Protein AF-A0A854BIT1-F1 (afdb_monomer_lite)

Sequence (68 aa):
LNYYARYHKSAMKKVCRYINLTLIAWARKKYKTLRYRKTKACQLMERLSKEKPELFAHWKAGPGSAFA

pLDDT: mean 83.98, std 10.95, range [55.0, 94.56]

Structure (mmCIF, N/CA/C/O backbone):
data_AF-A0A854BIT1-F1
#
_entry.id   AF-A0A854BIT1-F1
#
loop_
_atom_site.group_PDB
_atom_site.id
_atom_site.type_symbol
_atom_site.label_atom_id
_atom_site.label_alt_id
_atom_site.label_comp_id
_atom_site.label_asym_id
_atom_site.label_entity_id
_atom_site.label_seq_id
_atom_site.pdbx_PDB_ins_code
_atom_site.Cartn_x
_atom_site.Cartn_y
_atom_site.Cartn_z
_atom_site.occupancy
_atom_site.B_iso_or_equiv
_atom_site.auth_seq_id
_atom_site.auth_comp_id
_atom_site.auth_asym_id
_atom_site.auth_atom_id
_atom_site.pdbx_PDB_model_num
ATOM 1 N N . LEU A 1 1 ? 4.647 -1.718 -17.874 1.00 58.06 1 LEU A N 1
ATOM 2 C CA . LEU A 1 1 ? 5.763 -1.357 -16.958 1.00 58.06 1 LEU A CA 1
ATOM 3 C C . LEU A 1 1 ? 7.160 -1.488 -17.588 1.00 58.06 1 LEU A C 1
ATOM 5 O O . LEU A 1 1 ? 8.057 -0.786 -17.142 1.00 58.06 1 LEU A O 1
ATOM 9 N N . ASN A 1 2 ? 7.367 -2.325 -18.615 1.00 65.56 2 ASN A N 1
ATOM 10 C CA . ASN A 1 2 ? 8.712 -2.754 -19.038 1.00 65.56 2 ASN A CA 1
ATOM 11 C C . ASN A 1 2 ? 9.596 -1.690 -19.713 1.00 65.56 2 ASN A C 1
ATOM 13 O O . ASN A 1 2 ? 10.798 -1.697 -19.472 1.00 65.56 2 ASN A O 1
ATOM 17 N N . TYR A 1 3 ? 9.037 -0.760 -20.495 1.00 73.81 3 TYR A N 1
ATOM 18 C CA . TYR A 1 3 ? 9.839 0.267 -21.179 1.00 73.81 3 TYR A CA 1
ATOM 19 C C . TYR A 1 3 ? 10.520 1.222 -20.179 1.00 73.81 3 TYR A C 1
ATOM 21 O O . TYR A 1 3 ? 11.740 1.345 -20.163 1.00 73.81 3 TYR A O 1
ATOM 29 N N . TYR 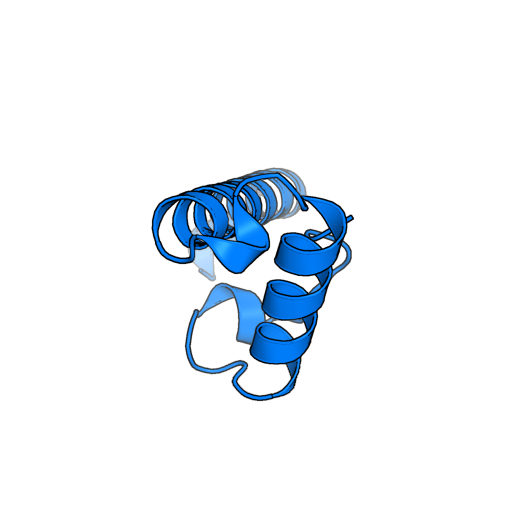A 1 4 ? 9.756 1.798 -19.245 1.00 68.88 4 TYR A N 1
ATOM 30 C CA . TYR A 1 4 ? 10.282 2.745 -18.250 1.00 68.88 4 TYR A CA 1
ATOM 31 C C . TYR A 1 4 ? 10.966 2.080 -17.045 1.00 68.88 4 TYR A C 1
ATOM 33 O O . TYR A 1 4 ? 11.926 2.628 -16.501 1.00 68.88 4 TYR A O 1
ATOM 41 N N . ALA A 1 5 ? 10.526 0.885 -16.626 1.00 68.44 5 ALA A N 1
ATOM 42 C CA . ALA A 1 5 ? 11.160 0.174 -15.511 1.00 68.44 5 ALA A CA 1
ATOM 43 C C . ALA A 1 5 ? 12.582 -0.301 -15.843 1.00 68.44 5 ALA A C 1
ATOM 45 O O . ALA A 1 5 ? 13.387 -0.452 -14.926 1.00 68.44 5 ALA A O 1
ATOM 46 N N . ARG A 1 6 ? 12.906 -0.532 -17.125 1.00 74.12 6 ARG A N 1
ATOM 47 C CA . ARG A 1 6 ? 14.233 -1.004 -17.549 1.00 74.12 6 ARG A CA 1
ATOM 48 C C . ARG A 1 6 ? 15.326 0.037 -17.296 1.00 74.12 6 ARG A C 1
ATOM 50 O O . ARG A 1 6 ? 16.384 -0.329 -16.795 1.00 74.12 6 ARG A O 1
ATOM 57 N N . TYR A 1 7 ? 15.042 1.306 -17.581 1.00 76.88 7 TYR A N 1
ATOM 58 C CA . TYR A 1 7 ? 16.019 2.398 -17.497 1.00 76.88 7 TYR A CA 1
ATOM 59 C C . TYR A 1 7 ? 15.949 3.178 -16.176 1.00 76.88 7 TYR A C 1
ATOM 61 O O . TYR A 1 7 ? 16.964 3.680 -15.705 1.00 76.88 7 TYR A O 1
ATOM 69 N N . HIS A 1 8 ? 14.783 3.222 -15.517 1.00 80.38 8 HIS A N 1
ATOM 70 C CA . HIS A 1 8 ? 14.580 4.023 -14.303 1.00 80.38 8 HIS A CA 1
ATOM 71 C C . HIS A 1 8 ? 14.003 3.214 -13.134 1.00 80.38 8 HIS A C 1
ATOM 73 O O . HIS A 1 8 ? 12.997 3.588 -12.525 1.00 80.38 8 HIS A O 1
ATOM 79 N N . LYS A 1 9 ? 14.662 2.106 -12.767 1.00 76.75 9 LYS A N 1
ATOM 80 C CA . LYS A 1 9 ? 14.244 1.244 -11.640 1.00 76.75 9 LYS A CA 1
ATOM 81 C C . LYS A 1 9 ? 14.047 2.018 -10.329 1.00 76.75 9 LYS A C 1
ATOM 83 O O . LYS A 1 9 ? 13.087 1.764 -9.604 1.00 76.75 9 LYS A O 1
ATOM 88 N N . SER A 1 10 ? 14.930 2.969 -10.019 1.00 80.94 10 SER A N 1
ATOM 89 C CA . SER A 1 10 ? 14.855 3.784 -8.797 1.00 80.94 10 SER A CA 1
ATOM 90 C C . SER A 1 10 ? 13.650 4.732 -8.795 1.00 80.94 10 SER A C 1
ATOM 92 O O . SER A 1 10 ? 12.955 4.834 -7.784 1.00 80.94 10 SER A O 1
ATOM 94 N N . ALA A 1 11 ? 13.351 5.378 -9.924 1.00 84.19 11 ALA A N 1
ATOM 95 C CA . ALA A 1 11 ? 12.170 6.228 -10.065 1.00 84.19 11 ALA A CA 1
ATOM 96 C C . ALA A 1 11 ? 10.879 5.401 -10.024 1.00 84.19 11 ALA A C 1
ATOM 98 O O . ALA A 1 11 ? 9.927 5.782 -9.347 1.00 84.19 11 ALA A O 1
ATOM 99 N N . MET A 1 12 ? 10.873 4.221 -10.654 1.00 84.06 12 MET A N 1
ATOM 100 C CA . MET A 1 12 ? 9.722 3.318 -10.630 1.00 84.06 12 MET A CA 1
ATOM 101 C C . MET A 1 12 ? 9.373 2.884 -9.199 1.00 84.06 12 MET A C 1
ATOM 103 O O . MET A 1 12 ? 8.205 2.899 -8.821 1.00 84.06 12 MET A O 1
ATOM 107 N N . LYS A 1 13 ? 10.375 2.599 -8.353 1.00 82.06 13 LYS A N 1
ATOM 108 C CA . LYS A 1 13 ? 10.146 2.332 -6.920 1.00 82.06 13 LYS A CA 1
ATOM 109 C C . LYS A 1 13 ? 9.454 3.504 -6.211 1.00 82.06 13 LYS A C 1
ATOM 111 O O . LYS A 1 13 ? 8.547 3.270 -5.415 1.00 82.06 13 LYS A O 1
ATOM 116 N N . LYS A 1 14 ? 9.838 4.754 -6.508 1.00 85.25 14 LYS A N 1
ATOM 117 C CA . LYS A 1 14 ? 9.196 5.954 -5.932 1.00 85.25 14 LYS A CA 1
ATOM 118 C C . LYS A 1 14 ? 7.731 6.068 -6.358 1.00 85.25 14 LYS A C 1
ATOM 120 O O . LYS A 1 14 ? 6.880 6.320 -5.510 1.00 85.25 14 LYS A O 1
ATOM 125 N N . VAL A 1 15 ? 7.435 5.822 -7.635 1.00 87.88 15 VAL A N 1
ATOM 126 C CA . VAL A 1 15 ? 6.060 5.838 -8.164 1.00 87.88 15 VAL A CA 1
ATOM 127 C C . VAL A 1 15 ? 5.208 4.756 -7.499 1.00 87.88 15 VAL A C 1
ATOM 129 O O . VAL A 1 15 ? 4.140 5.060 -6.974 1.00 87.88 15 VAL A O 1
ATOM 132 N N . CYS A 1 16 ? 5.699 3.515 -7.425 1.00 86.06 16 CYS A N 1
ATOM 133 C CA . CYS A 1 16 ? 4.989 2.428 -6.745 1.00 86.06 16 CYS A CA 1
ATOM 134 C C . CYS A 1 16 ? 4.733 2.746 -5.263 1.00 86.06 16 CYS A C 1
ATOM 136 O O . CYS A 1 16 ? 3.638 2.495 -4.758 1.00 86.06 16 CYS A O 1
ATOM 138 N N . ARG A 1 17 ? 5.710 3.347 -4.566 1.00 87.19 17 ARG A N 1
ATOM 139 C CA . ARG A 1 17 ? 5.534 3.796 -3.177 1.00 87.19 17 ARG A CA 1
ATOM 140 C C . ARG A 1 17 ? 4.451 4.866 -3.065 1.00 87.19 17 ARG A C 1
ATOM 142 O O . ARG A 1 17 ? 3.604 4.774 -2.184 1.00 87.19 17 ARG A O 1
ATOM 149 N N . TYR A 1 18 ? 4.449 5.850 -3.960 1.00 90.25 18 TYR A N 1
ATOM 150 C CA . TYR A 1 18 ? 3.432 6.899 -3.980 1.00 90.25 18 TYR A CA 1
ATOM 151 C C . TYR A 1 18 ? 2.024 6.327 -4.189 1.00 90.25 18 TYR A C 1
ATOM 153 O O . TYR A 1 18 ? 1.105 6.6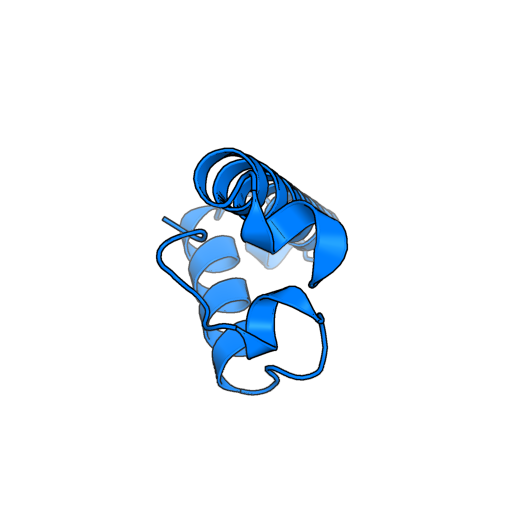68 -3.446 1.00 90.25 18 TYR A O 1
ATOM 161 N N . ILE A 1 19 ? 1.863 5.391 -5.130 1.00 90.50 19 ILE A N 1
ATOM 162 C CA . ILE A 1 19 ? 0.590 4.691 -5.353 1.00 90.50 19 ILE A CA 1
ATOM 163 C C . ILE A 1 19 ? 0.146 3.969 -4.073 1.00 90.50 19 ILE A C 1
ATOM 165 O O . ILE A 1 19 ? -0.997 4.123 -3.646 1.00 90.50 19 ILE A O 1
ATOM 169 N N . ASN A 1 20 ? 1.048 3.242 -3.408 1.00 90.88 20 ASN A N 1
ATOM 170 C CA . ASN A 1 20 ? 0.733 2.540 -2.161 1.00 90.88 20 ASN A CA 1
ATOM 171 C C . ASN A 1 20 ? 0.317 3.493 -1.027 1.00 90.88 20 ASN A C 1
ATOM 173 O O . ASN A 1 20 ? -0.645 3.213 -0.312 1.00 90.88 20 ASN A O 1
ATOM 177 N N . LEU A 1 21 ? 0.977 4.645 -0.887 1.00 91.12 21 LEU A N 1
ATOM 178 C CA . LEU A 1 21 ? 0.589 5.675 0.083 1.00 91.12 21 LEU A CA 1
ATOM 179 C C . LEU A 1 21 ? -0.796 6.258 -0.220 1.00 91.12 21 LEU A C 1
ATOM 181 O O . LEU A 1 21 ? -1.595 6.455 0.699 1.00 91.12 21 LEU A O 1
ATOM 185 N N . THR A 1 22 ? -1.113 6.475 -1.497 1.00 93.38 22 THR A N 1
ATOM 186 C CA . THR A 1 22 ? -2.438 6.931 -1.934 1.00 93.38 22 THR A CA 1
ATOM 187 C C . THR A 1 22 ? -3.517 5.895 -1.614 1.00 93.38 22 THR A C 1
ATOM 189 O O . THR A 1 22 ? -4.580 6.259 -1.112 1.00 93.38 22 THR A O 1
ATOM 192 N N . LEU A 1 23 ? -3.238 4.598 -1.794 1.00 92.19 23 LEU A N 1
ATOM 193 C CA . LEU A 1 23 ? -4.151 3.517 -1.399 1.00 92.19 23 LEU A CA 1
ATOM 194 C C . LEU A 1 23 ? -4.382 3.478 0.116 1.00 92.19 23 LEU A C 1
ATOM 196 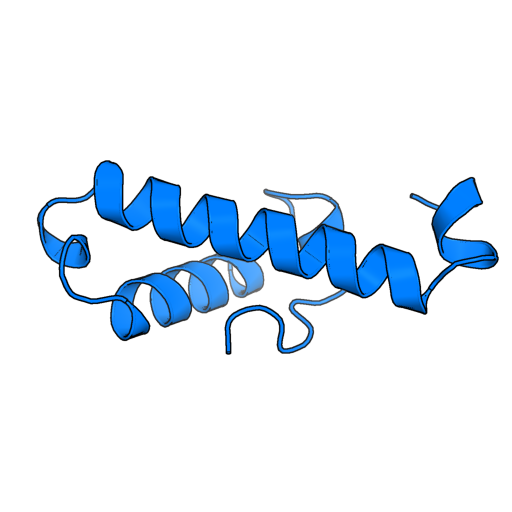O O . LEU A 1 23 ? -5.519 3.324 0.564 1.00 92.19 23 LEU A O 1
ATOM 200 N N . ILE A 1 24 ? -3.333 3.683 0.916 1.00 92.00 24 ILE A N 1
ATOM 201 C CA . ILE A 1 24 ? -3.452 3.789 2.376 1.00 92.00 24 ILE A CA 1
ATOM 202 C C . ILE A 1 24 ? -4.330 4.990 2.758 1.00 92.00 24 ILE A C 1
ATOM 204 O O . ILE A 1 24 ? -5.235 4.854 3.584 1.00 92.00 24 ILE A O 1
ATOM 208 N N . ALA A 1 25 ? -4.105 6.162 2.159 1.00 93.38 25 ALA A N 1
ATOM 209 C CA . ALA A 1 25 ? -4.921 7.351 2.405 1.00 93.38 25 ALA A CA 1
ATOM 210 C C . ALA A 1 25 ? -6.390 7.124 2.010 1.00 93.38 25 ALA A C 1
ATOM 212 O O . ALA A 1 25 ? -7.299 7.452 2.778 1.00 93.38 25 ALA A O 1
ATOM 213 N N . TRP A 1 26 ? -6.621 6.487 0.862 1.00 94.56 26 TRP A N 1
ATOM 214 C CA . TRP A 1 26 ? -7.950 6.102 0.400 1.00 94.56 26 TRP A CA 1
ATOM 215 C C . TRP A 1 26 ? -8.641 5.142 1.374 1.00 94.56 26 TRP A C 1
ATOM 217 O O . TRP A 1 26 ? -9.783 5.389 1.759 1.00 94.56 26 TRP A O 1
ATOM 227 N N . ALA A 1 27 ? -7.955 4.106 1.862 1.00 93.12 27 ALA A N 1
ATOM 228 C CA . ALA A 1 27 ? -8.529 3.174 2.832 1.00 93.12 27 ALA A CA 1
ATOM 229 C C . ALA A 1 27 ? -8.888 3.854 4.154 1.00 93.12 27 ALA A C 1
ATOM 231 O O . ALA A 1 27 ? -9.947 3.587 4.718 1.00 93.12 27 ALA A O 1
ATOM 232 N N . ARG A 1 28 ? -8.054 4.783 4.628 1.00 94.00 28 ARG A N 1
ATOM 233 C CA . ARG A 1 28 ? -8.359 5.580 5.825 1.00 94.00 28 ARG A CA 1
ATOM 234 C C . ARG A 1 28 ? -9.572 6.491 5.630 1.00 94.00 28 ARG A C 1
ATOM 236 O O . ARG A 1 28 ? -10.295 6.733 6.593 1.00 94.00 28 ARG A O 1
ATOM 243 N N . LYS A 1 29 ? -9.805 6.994 4.412 1.00 94.25 29 LYS A N 1
ATOM 244 C CA . LYS A 1 29 ? -10.988 7.804 4.078 1.00 94.25 29 LYS A CA 1
ATOM 245 C C . LYS A 1 29 ? -12.245 6.944 3.921 1.00 94.25 29 LYS A C 1
ATOM 247 O O . LYS A 1 29 ? -13.314 7.354 4.357 1.00 94.25 29 LYS A O 1
ATOM 252 N N . LYS A 1 30 ? -12.113 5.754 3.329 1.00 94.06 30 LYS A N 1
ATOM 253 C CA . LYS A 1 30 ? -13.220 4.826 3.063 1.00 94.06 30 LYS A CA 1
ATOM 254 C C . LYS A 1 30 ? -13.715 4.118 4.325 1.00 94.06 30 LYS A C 1
ATOM 256 O O . LYS A 1 30 ? -14.919 4.001 4.527 1.00 94.06 30 LYS A O 1
ATOM 261 N N . TYR A 1 31 ? -12.804 3.655 5.181 1.00 93.75 31 TYR A N 1
ATOM 262 C CA . TYR A 1 31 ? -13.141 2.858 6.360 1.00 93.75 31 TYR A CA 1
ATOM 263 C C . TYR A 1 31 ? -12.987 3.676 7.646 1.00 93.75 31 TYR A C 1
ATOM 265 O O . TYR A 1 31 ? -11.873 3.992 8.070 1.00 93.75 31 TYR A O 1
ATOM 273 N N . LYS A 1 32 ? -14.110 3.959 8.325 1.00 90.94 32 LYS A N 1
ATOM 274 C CA . LYS A 1 32 ? -14.134 4.726 9.589 1.00 90.94 32 LYS A CA 1
ATOM 275 C C . LYS A 1 32 ? -13.212 4.126 10.663 1.00 90.94 32 LYS A C 1
ATOM 277 O O . LYS A 1 32 ? -12.548 4.864 11.384 1.00 90.94 32 LYS A O 1
ATOM 282 N N . THR A 1 33 ? -13.103 2.798 10.713 1.00 92.56 33 THR A N 1
ATOM 283 C CA . THR A 1 33 ? -12.241 2.046 11.644 1.00 92.56 33 THR A CA 1
ATOM 284 C C . THR A 1 33 ? -10.740 2.269 11.426 1.00 92.56 33 THR A C 1
ATOM 286 O O . THR A 1 33 ? -9.948 2.066 12.350 1.00 92.56 33 THR A O 1
ATOM 289 N N . LEU A 1 34 ? -10.336 2.693 10.223 1.00 91.75 34 LEU A N 1
ATOM 290 C CA . LEU A 1 34 ? -8.940 2.916 9.838 1.00 91.75 34 LEU A CA 1
ATOM 291 C C . LEU A 1 34 ? -8.547 4.396 9.829 1.00 91.75 34 LEU A C 1
ATOM 293 O O . LEU A 1 34 ? -7.356 4.698 9.775 1.00 91.75 34 LEU A O 1
ATOM 297 N N . ARG A 1 35 ? -9.508 5.324 9.931 1.00 91.62 35 ARG A N 1
ATOM 298 C CA . ARG A 1 35 ? -9.300 6.778 9.793 1.00 91.62 35 ARG A CA 1
ATOM 299 C C . ARG A 1 35 ? -8.092 7.301 10.576 1.00 91.62 35 ARG A C 1
ATOM 301 O O . ARG A 1 35 ? -7.230 7.980 10.011 1.00 91.62 35 ARG A O 1
ATOM 308 N N . TYR A 1 36 ? -7.979 6.918 11.845 1.00 92.44 36 TYR A N 1
ATOM 309 C CA . TYR A 1 36 ? -6.906 7.356 12.748 1.00 92.44 36 TYR A CA 1
ATOM 310 C C . TYR A 1 36 ? -5.769 6.335 12.899 1.00 92.44 36 TYR A C 1
ATOM 312 O O . TYR A 1 36 ? -4.788 6.594 13.584 1.00 92.44 36 TYR A O 1
ATOM 320 N N . ARG A 1 37 ? -5.865 5.168 12.251 1.00 92.12 37 ARG A N 1
ATOM 321 C CA . ARG A 1 37 ? -4.955 4.033 12.462 1.00 92.12 37 ARG A CA 1
ATOM 322 C C . ARG A 1 37 ? -4.092 3.783 11.226 1.00 92.12 37 ARG A C 1
ATOM 324 O O . ARG A 1 37 ? -4.296 2.801 10.515 1.00 92.12 37 ARG A O 1
ATOM 331 N N . LYS A 1 38 ? -3.110 4.664 10.984 1.00 89.19 38 LYS A N 1
ATOM 332 C CA . LYS A 1 38 ? -2.186 4.567 9.832 1.00 89.19 38 LYS A CA 1
ATOM 333 C C . LYS A 1 38 ? -1.512 3.194 9.761 1.00 89.19 38 LYS A C 1
ATOM 335 O O . LYS A 1 38 ? -1.576 2.558 8.718 1.00 89.19 38 LYS A O 1
ATOM 340 N N . THR A 1 39 ? -0.965 2.707 10.873 1.00 91.19 39 THR A N 1
ATOM 341 C CA . THR A 1 39 ? -0.279 1.407 10.930 1.00 91.19 39 THR A CA 1
ATOM 342 C C . THR A 1 39 ? -1.201 0.249 10.550 1.00 91.19 39 THR A C 1
ATOM 344 O O . THR A 1 39 ? -0.817 -0.589 9.743 1.00 91.19 39 THR A O 1
ATOM 347 N N . LYS A 1 40 ? -2.452 0.233 11.039 1.00 91.50 40 LYS A N 1
ATOM 348 C CA . LYS A 1 40 ? -3.424 -0.804 10.649 1.00 91.50 40 LYS A CA 1
ATOM 349 C C . LYS A 1 40 ? -3.815 -0.709 9.175 1.00 91.50 40 LYS A C 1
ATOM 351 O O . LYS A 1 40 ? -4.018 -1.735 8.541 1.00 91.50 40 LYS A O 1
ATOM 356 N N . ALA A 1 41 ? -3.912 0.500 8.622 1.00 92.38 41 ALA A N 1
ATOM 357 C CA . ALA A 1 41 ? -4.171 0.685 7.197 1.00 92.38 41 ALA A CA 1
ATOM 358 C C . ALA A 1 41 ? -2.995 0.188 6.333 1.00 92.38 41 ALA A C 1
ATOM 360 O O . ALA A 1 41 ? -3.233 -0.462 5.318 1.00 92.38 41 ALA A O 1
ATOM 361 N N . CYS A 1 42 ? -1.749 0.425 6.760 1.00 91.25 42 CYS A N 1
ATOM 362 C CA . CYS A 1 42 ? -0.558 -0.144 6.123 1.00 91.25 42 CYS A CA 1
ATOM 363 C C . CYS A 1 42 ? -0.568 -1.678 6.175 1.00 91.25 42 CYS A C 1
ATOM 365 O O . CYS A 1 42 ? -0.458 -2.312 5.133 1.00 91.25 42 CYS A O 1
ATOM 367 N N . GLN A 1 43 ? -0.778 -2.268 7.357 1.00 91.00 43 GLN A N 1
ATOM 368 C CA . GLN A 1 43 ? -0.839 -3.725 7.541 1.00 91.00 43 GLN A CA 1
ATOM 369 C C . GLN A 1 43 ? -1.952 -4.370 6.707 1.00 91.00 43 GLN A C 1
ATOM 371 O O . GLN A 1 43 ? -1.749 -5.427 6.116 1.00 91.00 43 GLN A O 1
ATOM 376 N N . LEU A 1 44 ? -3.121 -3.726 6.624 1.00 90.69 44 LEU A N 1
ATOM 377 C CA . LEU A 1 44 ? -4.215 -4.193 5.777 1.00 90.69 44 LEU A CA 1
ATOM 378 C C . LEU A 1 44 ? -3.813 -4.188 4.298 1.00 90.69 44 LEU A C 1
ATOM 380 O O . LEU A 1 44 ? -4.050 -5.171 3.606 1.00 90.69 44 LEU A O 1
ATOM 384 N N . MET A 1 45 ? -3.205 -3.101 3.817 1.00 91.12 45 MET A N 1
ATOM 385 C CA . MET A 1 45 ? -2.753 -3.008 2.425 1.00 91.12 45 MET A CA 1
ATOM 386 C C . MET A 1 45 ? -1.653 -4.018 2.109 1.00 91.12 45 MET A C 1
ATOM 388 O O . MET A 1 45 ? -1.693 -4.651 1.058 1.00 91.12 45 MET A O 1
ATOM 392 N N . GLU A 1 46 ? -0.721 -4.231 3.035 1.00 89.69 46 GLU A N 1
ATOM 393 C CA . GLU A 1 46 ? 0.318 -5.244 2.890 1.00 89.69 46 GLU A CA 1
ATOM 394 C C . GLU A 1 46 ? -0.288 -6.653 2.817 1.00 89.69 46 GLU A C 1
ATOM 396 O O . GLU A 1 46 ? 0.045 -7.427 1.919 1.00 89.69 46 GLU A O 1
ATOM 401 N N . ARG A 1 47 ? -1.241 -6.970 3.701 1.00 90.56 47 ARG A N 1
ATOM 402 C CA . ARG A 1 47 ? -1.964 -8.245 3.680 1.00 90.56 47 ARG A CA 1
ATOM 403 C C . ARG A 1 47 ? -2.714 -8.448 2.362 1.00 90.56 47 ARG A C 1
ATOM 405 O O . ARG A 1 47 ? -2.553 -9.489 1.734 1.00 90.56 47 ARG A O 1
ATOM 412 N N . LEU A 1 48 ? -3.458 -7.443 1.901 1.00 90.44 48 LEU A N 1
ATOM 413 C CA . LEU A 1 48 ? -4.178 -7.496 0.623 1.00 90.44 48 LEU A CA 1
ATOM 414 C C . LEU A 1 48 ? -3.233 -7.667 -0.569 1.00 90.44 48 LEU A C 1
ATOM 416 O O . LEU A 1 48 ? -3.559 -8.400 -1.497 1.00 90.44 48 LEU A O 1
ATOM 420 N N . SER A 1 49 ? -2.056 -7.039 -0.531 1.00 89.50 49 SER A N 1
ATOM 421 C CA . SER A 1 49 ? -1.061 -7.185 -1.595 1.00 89.50 49 SER A CA 1
ATOM 422 C C . SER A 1 49 ? -0.486 -8.600 -1.693 1.00 89.50 49 SER A C 1
ATOM 424 O O . SER A 1 49 ? -0.138 -9.037 -2.787 1.00 89.50 49 SER A O 1
ATOM 426 N N . LYS A 1 50 ? -0.425 -9.323 -0.566 1.00 88.12 50 LYS A N 1
ATOM 427 C CA . LYS A 1 50 ? 0.017 -10.722 -0.489 1.00 88.12 50 LYS A CA 1
ATOM 428 C C . LYS A 1 50 ? -1.097 -11.697 -0.878 1.00 88.12 50 LYS A C 1
ATOM 430 O O . LYS A 1 50 ? -0.837 -12.641 -1.610 1.00 88.12 50 LYS A O 1
ATOM 435 N N . GLU A 1 51 ? -2.325 -11.465 -0.414 1.00 91.50 51 GLU A N 1
ATOM 436 C CA . GLU A 1 51 ? -3.476 -12.340 -0.695 1.00 91.50 51 GLU A CA 1
ATOM 437 C C . GLU A 1 51 ? -3.992 -12.195 -2.133 1.00 91.50 51 GLU A C 1
ATOM 439 O O . GLU A 1 51 ? -4.453 -13.164 -2.731 1.00 91.50 51 GLU A O 1
ATOM 444 N N . LYS A 1 52 ? -3.945 -10.981 -2.692 1.00 90.25 52 LYS A N 1
ATOM 445 C CA . LYS A 1 52 ? -4.487 -10.660 -4.018 1.00 90.25 52 LYS A CA 1
ATOM 446 C C . LYS A 1 52 ? -3.498 -9.804 -4.817 1.00 90.25 52 LYS A C 1
ATOM 448 O O . LYS A 1 52 ? -3.782 -8.636 -5.104 1.00 90.25 52 LYS A O 1
ATOM 453 N N . PRO A 1 53 ? -2.349 -10.375 -5.219 1.00 87.25 53 PRO A N 1
ATOM 454 C CA . PRO A 1 53 ? -1.319 -9.646 -5.960 1.00 87.25 53 PRO A CA 1
ATOM 455 C C . PRO A 1 53 ? -1.793 -9.157 -7.338 1.00 87.25 53 PRO A C 1
ATOM 457 O O . PRO A 1 53 ? -1.171 -8.273 -7.919 1.00 87.25 53 PRO A O 1
ATOM 460 N N . GLU A 1 54 ? -2.899 -9.696 -7.861 1.00 87.50 54 GLU A N 1
ATOM 461 C CA . GLU A 1 54 ? -3.444 -9.334 -9.175 1.00 87.50 54 GLU A CA 1
ATOM 462 C C . GLU A 1 54 ? -4.309 -8.064 -9.172 1.00 87.50 54 GLU A C 1
ATOM 464 O O . GLU A 1 54 ? -4.605 -7.532 -10.237 1.00 87.50 54 GLU A O 1
ATOM 469 N N . LEU A 1 55 ? -4.674 -7.529 -7.998 1.00 88.44 55 LEU A N 1
ATOM 470 C CA . LEU A 1 55 ? -5.461 -6.289 -7.900 1.00 88.44 55 LEU A CA 1
ATOM 471 C C . LEU A 1 55 ? -4.742 -5.081 -8.507 1.00 88.44 55 LEU A C 1
ATOM 473 O O . LEU A 1 55 ? -5.387 -4.187 -9.049 1.00 88.44 55 LEU A O 1
ATOM 477 N N . PHE A 1 56 ? -3.412 -5.043 -8.406 1.00 86.25 56 PHE A N 1
ATOM 478 C CA . PHE A 1 56 ? -2.607 -3.976 -8.981 1.00 86.25 56 PHE A CA 1
ATOM 479 C C . PHE A 1 56 ? -1.367 -4.542 -9.663 1.00 86.25 56 PHE A C 1
ATOM 481 O O . PHE A 1 56 ? -0.625 -5.339 -9.092 1.00 86.25 56 PHE A O 1
ATOM 488 N N . ALA A 1 57 ? -1.084 -4.055 -10.872 1.00 85.06 57 ALA A N 1
ATOM 489 C CA . ALA A 1 57 ? 0.033 -4.537 -11.681 1.00 85.06 57 ALA A CA 1
ATOM 490 C C . ALA A 1 57 ? 1.400 -4.429 -10.973 1.00 85.06 57 ALA A C 1
ATOM 492 O O . ALA A 1 57 ? 2.283 -5.250 -11.214 1.00 85.06 57 ALA A O 1
ATOM 493 N N . HIS A 1 58 ? 1.591 -3.442 -10.088 1.00 83.69 58 HIS A N 1
ATOM 494 C CA . HIS A 1 58 ? 2.839 -3.277 -9.336 1.00 83.69 58 HIS A CA 1
ATOM 495 C C . HIS A 1 58 ? 2.954 -4.188 -8.109 1.00 83.69 58 HIS A C 1
ATOM 497 O O . HIS A 1 58 ? 4.063 -4.364 -7.615 1.00 83.69 58 HIS A O 1
ATOM 503 N N . TRP A 1 59 ? 1.864 -4.794 -7.630 1.00 87.19 59 TRP A N 1
ATOM 504 C CA . TRP A 1 59 ? 1.907 -5.776 -6.537 1.00 87.19 59 TRP A CA 1
ATOM 505 C C . TRP A 1 59 ? 2.406 -7.142 -7.010 1.00 87.19 59 TRP A C 1
ATOM 507 O O . TRP A 1 59 ? 3.113 -7.822 -6.269 1.00 87.19 59 TRP A O 1
ATOM 517 N N . LYS A 1 60 ? 2.153 -7.494 -8.277 1.00 81.31 60 LYS A N 1
ATOM 518 C CA . LYS A 1 60 ? 2.681 -8.712 -8.916 1.00 81.31 60 LYS A CA 1
ATOM 519 C C . LYS A 1 60 ? 4.212 -8.759 -8.967 1.00 81.31 60 LYS A C 1
ATOM 521 O O . LYS A 1 60 ? 4.794 -9.836 -8.938 1.00 81.31 60 LYS A O 1
ATOM 526 N N . ALA A 1 61 ? 4.871 -7.599 -9.003 1.00 72.69 61 ALA A N 1
ATOM 527 C CA . ALA A 1 61 ? 6.331 -7.493 -8.957 1.00 72.69 61 ALA A CA 1
ATOM 528 C C . ALA A 1 61 ? 6.921 -7.689 -7.541 1.00 72.69 61 ALA A C 1
ATOM 530 O O . ALA A 1 61 ? 8.136 -7.606 -7.367 1.00 72.69 61 ALA A O 1
ATOM 531 N N . GLY A 1 62 ? 6.069 -7.947 -6.544 1.00 65.69 62 GLY A N 1
ATOM 532 C CA . GLY A 1 62 ? 6.420 -8.118 -5.142 1.00 65.69 62 GLY A CA 1
ATOM 533 C C . GLY A 1 62 ? 6.067 -6.873 -4.316 1.00 65.69 62 GLY A C 1
ATOM 534 O O . GLY A 1 62 ? 6.407 -5.755 -4.717 1.00 65.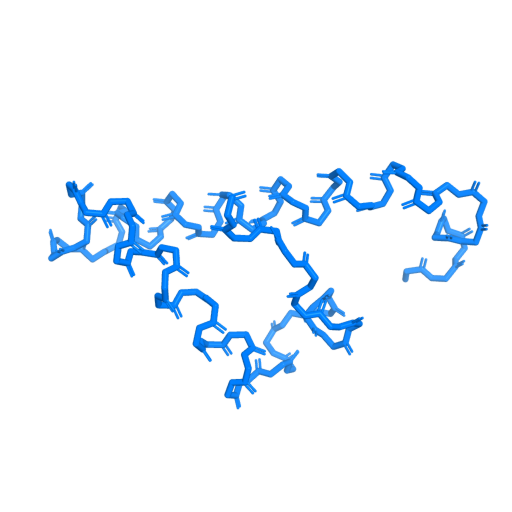69 62 GLY A O 1
ATOM 535 N N . PRO A 1 63 ? 5.427 -7.023 -3.141 1.00 60.00 63 PRO A N 1
ATOM 536 C CA . PRO A 1 63 ? 5.169 -5.923 -2.216 1.00 60.00 63 PRO A CA 1
ATOM 537 C C . PRO A 1 63 ? 6.472 -5.522 -1.505 1.00 60.00 63 PRO A C 1
ATOM 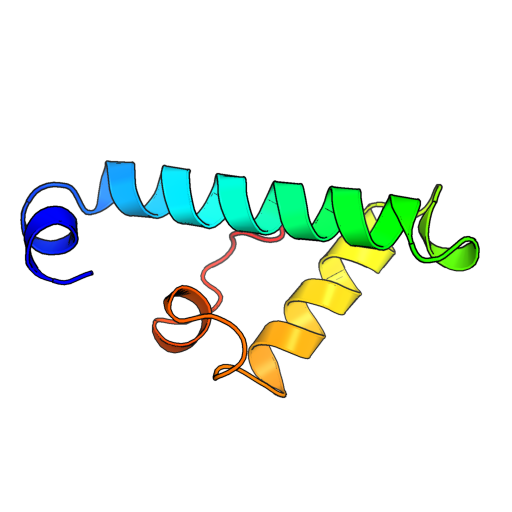539 O O . PRO A 1 63 ? 6.658 -5.739 -0.313 1.00 60.00 63 PRO A O 1
ATOM 542 N N . GLY A 1 64 ? 7.437 -4.988 -2.251 1.00 55.00 64 GLY A N 1
ATOM 543 C CA . GLY A 1 64 ? 8.738 -4.607 -1.711 1.00 55.00 64 GLY A CA 1
ATOM 544 C C . GLY A 1 64 ? 8.599 -3.393 -0.806 1.00 55.00 64 GLY A C 1
ATOM 545 O O . GLY A 1 64 ? 8.372 -2.318 -1.342 1.00 55.00 64 GLY A O 1
ATOM 546 N N . SER A 1 65 ? 8.686 -3.589 0.519 1.00 56.22 65 SER A N 1
ATOM 547 C CA . SER A 1 65 ? 8.843 -2.607 1.624 1.00 56.22 65 SER A CA 1
ATOM 548 C C . SER A 1 65 ? 8.074 -1.273 1.556 1.00 56.22 65 SER A C 1
ATOM 550 O O . SER A 1 65 ? 8.290 -0.380 2.367 1.00 56.22 65 SER A O 1
ATOM 552 N N . ALA A 1 66 ? 7.143 -1.116 0.619 1.00 64.12 66 ALA A N 1
ATOM 553 C CA . ALA A 1 66 ? 6.569 0.165 0.225 1.00 64.12 66 ALA A CA 1
ATOM 554 C C . ALA A 1 66 ? 5.419 0.612 1.132 1.00 64.12 66 ALA A C 1
ATOM 556 O O . ALA A 1 66 ? 4.917 1.725 0.976 1.00 64.12 66 ALA A O 1
ATOM 557 N N . PHE A 1 67 ? 4.997 -0.261 2.046 1.00 65.50 67 PHE A N 1
ATOM 558 C CA . PHE A 1 67 ? 3.944 -0.002 3.022 1.00 65.50 67 PHE A CA 1
ATOM 559 C C . PHE A 1 67 ? 4.496 0.424 4.399 1.00 65.50 67 PHE A C 1
ATOM 561 O O . PHE A 1 67 ? 3.694 0.784 5.264 1.00 65.50 67 PHE A O 1
ATOM 568 N N . ALA A 1 68 ? 5.829 0.431 4.571 1.00 56.94 68 ALA A N 1
ATOM 569 C CA . ALA A 1 68 ? 6.548 0.910 5.756 1.00 56.94 68 ALA A CA 1
ATOM 570 C C . ALA A 1 68 ? 7.134 2.329 5.566 1.00 56.94 68 ALA A C 1
ATOM 572 O O . AL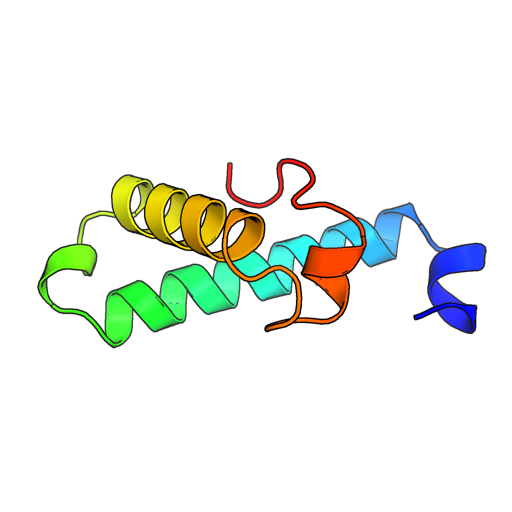A A 1 68 ? 7.608 2.690 4.453 1.00 56.94 68 ALA A O 1
#

Secondary structure (DSSP, 8-state):
-HHHHHH-HHHHHHHHHHHHHHHHHHHHHH-GGGTT-HHHHHHHHHHHHHH-GGGSTTTTT---STT-

Radius of gyration: 12.65 Å; chains: 1; bounding box: 30×20×34 Å

Foldseek 3Di:
DPPCCVVCVPVVLVVVLVVLVVQLCVCLVVDVVCVPPSPVSLVVSLVCLVVPVPVDPVSVVPPPPSSD

Organism: Escherichia coli (NCBI:txid562)